Protein AF-A0AAW2W6Q7-F1 (afdb_monomer)

Sequence (101 aa):
MSLANLADCLTFVEYGSNLTKPDPACCPEVEELLNDQPICLCELLANSTQFGINVDKNRALKLPSVCGLSTPPVSLCSAIGVPVADLAPSPSAELLIFPSK

pLDDT: mean 75.72, std 15.31, range [34.47, 92.06]

InterPro domains:
  IPR016140 Bifunctional inhibitor/plant lipid transfer protein/seed storage helical domain [PF14368] (3-77)
  IPR016140 Bifunctional inhibitor/plant lipid transfer protein/seed storage helical domain [SM00499] (9-77)
  IPR036312 Bifunctional inhibitor/plant lipid transfer protein/seed storage helical domain superfamily [G3DSA:1.10.110.10] (1-84)
  IPR036312 Bifunctional inhibitor/plant lipid transfer protein/seed storage helical domain superfamily [SSF47699] (3-77)
  IPR043325 Alpha-Amylase Inhibitors (AAI), Lipid Transfer (LT) and Seed Storage (SS) Protein [PTHR33044] (3-88)

Radius of gyration: 14.65 Å; Cα contacts (8 Å, |Δi|>4): 88; chains: 1; bounding box: 28×36×44 Å

Secondary structure (DSSP, 8-state):
--GGGGHHHHHHHBTT---SS--TTHHHHHHHHHHH-TTHHHHHHHTGGGGT--B-HHHHHHHHHHHT-----THHHHHTT---SSSS-------------

Solvent-accessible surface area (backbone atoms only — not comparable to full-atom values): 6317 Å² total; per-residue (Å²): 138,62,80,72,55,47,54,52,32,42,69,36,20,29,60,89,47,82,57,92,62,56,44,86,65,18,47,62,38,51,52,51,39,52,73,76,42,60,63,57,57,32,49,46,63,46,42,31,67,82,72,78,39,63,60,29,63,74,46,51,70,42,44,40,66,76,58,71,48,92,70,82,63,70,71,52,26,44,76,74,73,35,61,54,75,85,86,62,88,81,89,72,97,70,84,88,87,85,93,86,132

Foldseek 3Di:
DDPVQQVQVQLQFAPPRPDPATHPSNLVSVVVCCVPPLLVLLQCLQCVVVVVTHGNSVRSVCHCVRSVHDHDDSVVNVVVVRDRPDPDDDDDPDDDDDDDD

Mean predicted aligned error: 9.47 Å

Organism: Sesamum radiatum (NCBI:txid300843)

Structure (mmCIF, N/CA/C/O backbone):
data_AF-A0AAW2W6Q7-F1
#
_entry.id   AF-A0AAW2W6Q7-F1
#
loop_
_atom_site.group_PDB
_atom_site.id
_atom_site.type_symbol
_atom_site.label_atom_id
_atom_site.label_alt_id
_atom_site.label_comp_id
_atom_site.label_asym_id
_atom_site.label_entity_id
_atom_site.label_seq_id
_atom_site.pdbx_PDB_ins_code
_atom_site.Cartn_x
_atom_site.Cartn_y
_atom_site.Cartn_z
_atom_site.occupancy
_atom_site.B_iso_or_equiv
_atom_site.auth_seq_id
_atom_site.auth_comp_id
_atom_site.auth_asym_id
_atom_site.auth_atom_id
_atom_site.pdbx_PDB_model_num
ATOM 1 N N . MET A 1 1 ? -9.078 -7.770 -13.706 1.00 49.66 1 MET A N 1
ATOM 2 C CA . MET A 1 1 ? -9.952 -7.105 -12.704 1.00 49.66 1 MET A CA 1
ATOM 3 C C . MET A 1 1 ? -9.866 -5.584 -12.825 1.00 49.66 1 MET A C 1
ATOM 5 O O . MET A 1 1 ? -8.925 -5.087 -13.430 1.00 49.66 1 MET A O 1
ATOM 9 N N . SER A 1 2 ? -10.853 -4.835 -12.320 1.00 58.88 2 SER A N 1
ATOM 10 C CA . SER A 1 2 ? -10.894 -3.364 -12.401 1.00 58.88 2 SER A CA 1
ATOM 11 C C . SER A 1 2 ? -10.373 -2.695 -11.132 1.00 58.88 2 SER A C 1
ATOM 13 O O . SER A 1 2 ? -10.652 -3.154 -10.032 1.00 58.88 2 SER A O 1
ATOM 15 N N . LEU A 1 3 ? -9.737 -1.532 -11.290 1.00 60.62 3 LEU A N 1
ATOM 16 C CA . LEU A 1 3 ? -9.348 -0.615 -10.208 1.00 60.62 3 LEU A CA 1
ATOM 17 C C . LEU A 1 3 ? -10.515 -0.246 -9.267 1.00 60.62 3 LEU A C 1
ATOM 19 O O . LEU A 1 3 ? -10.297 0.153 -8.130 1.00 60.62 3 LEU A O 1
ATOM 23 N N . ALA A 1 4 ? -11.755 -0.391 -9.748 1.00 66.31 4 ALA A N 1
ATOM 24 C CA . ALA A 1 4 ? -12.980 -0.206 -8.976 1.00 66.31 4 ALA A CA 1
ATOM 25 C C . ALA A 1 4 ? -13.081 -1.144 -7.761 1.00 66.31 4 ALA A C 1
ATOM 27 O O . ALA A 1 4 ? -13.671 -0.754 -6.764 1.00 66.31 4 ALA A O 1
ATOM 28 N N . ASN A 1 5 ? -12.442 -2.317 -7.815 1.00 70.00 5 ASN A N 1
ATOM 29 C CA . ASN A 1 5 ? -12.369 -3.275 -6.706 1.00 70.00 5 ASN A CA 1
ATOM 30 C C . ASN A 1 5 ? -11.421 -2.789 -5.589 1.00 70.00 5 ASN A C 1
ATOM 32 O O . ASN A 1 5 ? -11.230 -3.426 -4.574 1.00 70.00 5 ASN A O 1
ATOM 36 N N . LEU A 1 6 ? -10.750 -1.649 -5.756 1.00 77.00 6 LEU A N 1
ATOM 37 C CA . LEU A 1 6 ? -9.967 -1.037 -4.677 1.00 77.00 6 LEU A CA 1
ATOM 38 C C . LEU A 1 6 ? -10.769 0.044 -3.951 1.00 77.00 6 LEU A C 1
ATOM 40 O O . LEU A 1 6 ? -10.221 0.728 -3.085 1.00 77.00 6 LEU A O 1
ATOM 44 N N . ALA A 1 7 ? -12.048 0.225 -4.301 1.00 82.50 7 ALA A N 1
ATOM 45 C CA . ALA A 1 7 ? -12.915 1.203 -3.661 1.00 82.50 7 ALA A CA 1
ATOM 46 C C . ALA A 1 7 ? -13.035 0.944 -2.153 1.00 82.50 7 ALA A C 1
ATOM 48 O O . ALA A 1 7 ? -12.944 1.881 -1.358 1.00 82.50 7 ALA A O 1
ATOM 49 N N . ASP A 1 8 ? -13.116 -0.324 -1.753 1.00 86.19 8 ASP A N 1
ATOM 50 C CA . ASP A 1 8 ? -13.199 -0.751 -0.355 1.00 86.19 8 ASP A CA 1
ATOM 51 C C . ASP A 1 8 ? -11.901 -0.479 0.432 1.00 86.19 8 ASP A C 1
ATOM 53 O O . ASP A 1 8 ? -11.894 -0.377 1.662 1.00 86.19 8 ASP A O 1
ATOM 57 N N . CYS A 1 9 ? -10.791 -0.240 -0.271 1.00 88.50 9 CYS A N 1
ATOM 58 C CA . CYS A 1 9 ? -9.534 0.214 0.317 1.00 88.50 9 CYS A CA 1
ATOM 59 C C . CYS A 1 9 ? -9.443 1.738 0.494 1.00 88.50 9 CYS A C 1
ATOM 61 O O . CYS A 1 9 ? -8.599 2.207 1.267 1.00 88.50 9 CYS A O 1
ATOM 63 N N . LEU A 1 10 ? -10.271 2.523 -0.211 1.00 87.12 10 LEU A N 1
ATOM 64 C CA . LEU A 1 10 ? -10.118 3.980 -0.306 1.00 87.12 10 LEU A CA 1
ATOM 65 C C . LEU A 1 10 ? -10.185 4.661 1.055 1.00 87.12 10 LEU A C 1
ATOM 67 O O . LEU A 1 10 ? -9.315 5.464 1.376 1.00 87.12 10 LEU A O 1
ATOM 71 N N . THR A 1 11 ? -11.145 4.279 1.893 1.00 88.19 11 THR A N 1
ATOM 72 C CA . THR A 1 11 ? -11.322 4.868 3.230 1.00 88.19 11 THR A CA 1
ATOM 73 C C . THR A 1 11 ? -10.098 4.679 4.126 1.00 88.19 11 THR A C 1
ATOM 75 O O . THR A 1 11 ? -9.827 5.505 5.000 1.00 88.19 11 THR A O 1
ATOM 78 N N . PHE A 1 12 ? -9.322 3.609 3.919 1.00 91.19 12 PHE A N 1
ATOM 79 C CA . PHE A 1 12 ? -8.087 3.371 4.656 1.00 91.19 12 PHE A CA 1
ATOM 80 C C . PHE A 1 12 ? -6.925 4.192 4.112 1.00 91.19 12 PHE A C 1
ATOM 82 O O . PHE A 1 12 ? -6.116 4.658 4.909 1.00 91.19 12 PHE A O 1
ATOM 89 N N . VAL A 1 13 ? -6.809 4.362 2.796 1.00 89.19 13 VAL A N 1
ATOM 90 C CA . VAL A 1 13 ? -5.673 5.073 2.185 1.00 89.19 13 VAL A CA 1
ATOM 91 C C . VAL A 1 13 ? -5.911 6.567 2.015 1.00 89.19 13 VAL A C 1
ATOM 93 O O . VAL A 1 13 ? -4.976 7.282 1.674 1.00 89.19 13 VAL A O 1
ATOM 96 N N . GLU A 1 14 ? -7.127 7.047 2.255 1.00 88.31 14 GLU A N 1
ATOM 97 C CA . GLU A 1 14 ? -7.468 8.462 2.164 1.00 88.31 14 GLU A CA 1
ATOM 98 C C . GLU A 1 14 ? -6.635 9.308 3.137 1.00 88.31 14 GLU A C 1
ATOM 100 O O . GLU A 1 14 ? -6.347 8.920 4.279 1.00 88.31 14 GLU A O 1
ATOM 105 N N . TYR A 1 15 ? -6.241 10.489 2.675 1.00 87.88 15 TYR A N 1
ATOM 106 C CA . TYR A 1 15 ? -5.530 11.461 3.483 1.00 87.88 15 TYR A CA 1
ATOM 107 C C . TYR A 1 15 ? -6.359 11.890 4.695 1.00 87.88 15 TYR A C 1
ATOM 109 O O . TYR A 1 15 ? -7.526 12.252 4.586 1.00 87.88 15 TYR A O 1
ATOM 117 N N . GLY A 1 16 ? -5.744 11.852 5.878 1.00 87.88 16 GLY A N 1
ATOM 118 C CA . GLY A 1 16 ? -6.434 12.123 7.142 1.00 87.88 16 GLY A CA 1
ATOM 119 C C . GLY A 1 16 ? -7.228 10.936 7.701 1.00 87.88 16 GLY A C 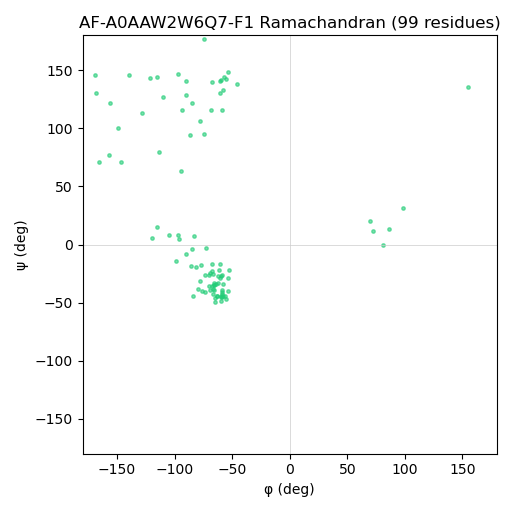1
ATOM 120 O O . GLY A 1 16 ? -7.774 11.043 8.803 1.00 87.88 16 GLY A O 1
ATOM 121 N N . SER A 1 17 ? -7.246 9.783 7.020 1.00 89.88 17 SER A N 1
ATOM 122 C CA . SER A 1 17 ? -7.867 8.574 7.557 1.00 89.88 17 SER A CA 1
ATOM 123 C C . SER A 1 17 ? -7.236 8.170 8.891 1.00 89.88 17 SER A C 1
ATOM 125 O O . SER A 1 17 ? -6.015 8.123 9.059 1.00 89.88 17 SER A O 1
ATOM 127 N N . ASN A 1 18 ? -8.096 7.864 9.860 1.00 91.88 18 ASN A N 1
ATOM 128 C CA . ASN A 1 18 ? -7.723 7.387 11.193 1.00 91.88 18 ASN A CA 1
ATOM 129 C C . ASN A 1 18 ? -7.975 5.878 11.353 1.00 91.88 18 ASN A C 1
ATOM 131 O O . ASN A 1 18 ? -7.839 5.331 12.448 1.00 91.88 18 ASN A O 1
ATOM 135 N N . LEU A 1 19 ? -8.323 5.187 10.263 1.00 91.75 19 LEU A N 1
ATOM 136 C CA . LEU A 1 19 ? -8.534 3.745 10.285 1.00 91.75 19 LEU A CA 1
ATOM 137 C C . LEU A 1 19 ? -7.211 3.014 10.537 1.00 91.75 19 LEU A C 1
ATOM 139 O O . LEU A 1 19 ? -6.163 3.372 10.001 1.00 91.75 19 LEU A O 1
ATOM 143 N N . THR A 1 20 ? -7.246 1.967 11.352 1.00 89.81 20 THR A N 1
ATOM 144 C CA . THR A 1 20 ? -6.088 1.088 11.598 1.00 89.81 20 THR A CA 1
ATOM 145 C C . THR A 1 20 ? -6.135 -0.189 10.767 1.00 89.81 20 THR A C 1
ATOM 147 O O . THR A 1 20 ? -5.117 -0.864 10.636 1.00 89.81 20 THR A O 1
ATOM 150 N N . LYS A 1 21 ? -7.295 -0.499 10.181 1.00 90.56 21 LYS A N 1
ATOM 151 C CA . LYS A 1 21 ? -7.536 -1.627 9.279 1.00 90.56 21 LYS A CA 1
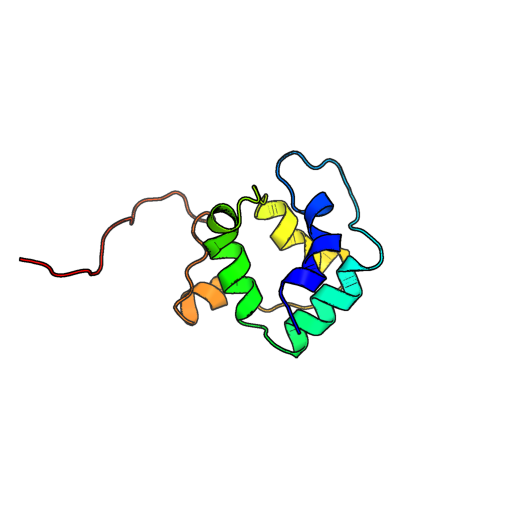ATOM 152 C C . LYS A 1 21 ? -8.450 -1.168 8.136 1.00 90.56 21 LYS A C 1
ATOM 154 O O . LYS A 1 21 ? -9.293 -0.306 8.394 1.00 90.56 21 LYS A O 1
ATOM 159 N N . PRO A 1 22 ? -8.278 -1.692 6.914 1.00 91.75 22 PRO A N 1
ATOM 160 C CA . PRO A 1 22 ? -9.203 -1.441 5.818 1.00 91.75 22 PRO A CA 1
ATOM 161 C C . PRO A 1 22 ? -10.506 -2.233 5.984 1.00 91.75 22 PRO A C 1
ATOM 163 O O . PRO A 1 22 ? -10.647 -3.016 6.929 1.00 91.75 22 PRO A O 1
ATOM 166 N N . ASP A 1 23 ? -11.450 -2.017 5.066 1.00 92.06 23 ASP A N 1
ATOM 167 C CA . ASP A 1 23 ? -12.646 -2.850 4.952 1.00 92.06 23 ASP A CA 1
ATOM 168 C C . ASP A 1 23 ? -12.256 -4.330 4.739 1.00 92.06 23 ASP A C 1
ATOM 170 O O . ASP A 1 23 ? -11.244 -4.602 4.083 1.00 92.06 23 ASP A O 1
ATOM 174 N N . PRO A 1 24 ? -12.995 -5.309 5.292 1.00 90.00 24 PRO A N 1
ATOM 175 C CA . PRO A 1 24 ? -12.725 -6.729 5.063 1.00 90.00 24 PRO A CA 1
ATOM 176 C C . PRO A 1 24 ? -12.649 -7.140 3.583 1.00 90.00 24 PRO A C 1
ATOM 178 O O . PRO A 1 24 ? -11.916 -8.086 3.288 1.00 90.00 24 PRO A O 1
ATOM 181 N N . ALA A 1 25 ? -13.352 -6.460 2.669 1.00 90.12 25 ALA A N 1
ATOM 182 C CA . ALA A 1 25 ? -13.278 -6.733 1.230 1.00 90.12 25 ALA A CA 1
ATOM 183 C C . ALA A 1 25 ? -11.967 -6.242 0.585 1.00 90.12 25 ALA A C 1
ATOM 185 O O . ALA A 1 25 ? -11.467 -6.859 -0.350 1.00 90.12 25 ALA A O 1
ATOM 186 N N . CYS A 1 26 ? -11.321 -5.225 1.162 1.00 91.00 26 CYS A N 1
ATOM 187 C CA . CYS A 1 26 ? -10.130 -4.610 0.577 1.00 91.00 26 CYS A CA 1
ATOM 188 C C . CYS A 1 26 ? -8.957 -5.589 0.382 1.00 91.00 26 CYS A C 1
ATOM 190 O O . CYS A 1 26 ? -8.284 -5.572 -0.646 1.00 91.00 26 CYS A O 1
ATOM 192 N N . CYS A 1 27 ? -8.665 -6.441 1.369 1.00 92.00 27 CYS A N 1
ATOM 193 C CA . CYS A 1 27 ? -7.508 -7.336 1.288 1.00 92.00 27 CYS A CA 1
ATOM 194 C C . CYS A 1 27 ? -7.598 -8.390 0.168 1.00 92.00 27 CYS A C 1
ATOM 196 O O . CYS A 1 27 ? -6.626 -8.491 -0.585 1.00 92.00 27 CYS A O 1
ATOM 198 N N . PRO A 1 28 ? -8.702 -9.153 0.013 1.00 90.75 28 PRO A N 1
ATOM 199 C CA . PRO A 1 28 ? -8.822 -10.087 -1.107 1.00 90.75 28 PRO A CA 1
ATOM 200 C C . PRO A 1 28 ? -8.802 -9.377 -2.469 1.00 90.75 28 PRO A C 1
ATOM 202 O O . PRO A 1 28 ? -8.227 -9.903 -3.418 1.00 90.75 28 PRO A O 1
ATOM 205 N N . GLU A 1 29 ? -9.334 -8.157 -2.567 1.00 88.19 29 GLU A N 1
ATOM 206 C CA . GLU A 1 29 ? -9.306 -7.397 -3.823 1.00 88.19 29 GLU A CA 1
ATOM 207 C C . GLU A 1 29 ? -7.895 -6.906 -4.193 1.00 88.19 29 GLU A C 1
ATOM 209 O O . GLU A 1 29 ? -7.509 -6.911 -5.366 1.00 88.19 29 GLU A O 1
ATOM 214 N N . VAL A 1 30 ? -7.084 -6.531 -3.199 1.00 86.62 30 VAL A N 1
ATOM 215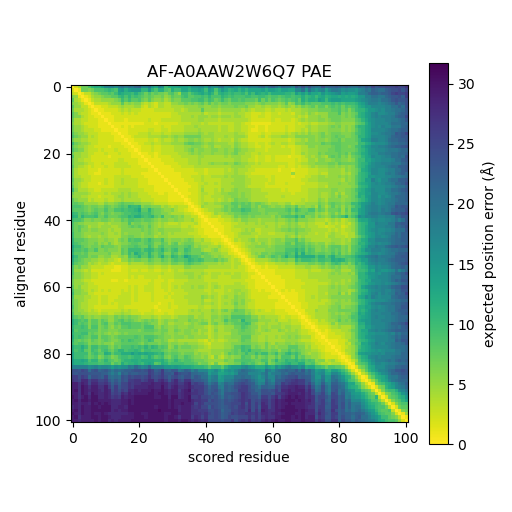 C CA . VAL A 1 30 ? -5.672 -6.170 -3.405 1.00 86.62 30 VAL A CA 1
ATOM 216 C C . VAL A 1 30 ? -4.842 -7.393 -3.785 1.00 86.62 30 VAL A C 1
ATOM 218 O O . VAL A 1 30 ? -3.973 -7.289 -4.648 1.00 86.62 30 VAL A O 1
ATOM 221 N N . GLU A 1 31 ? -5.103 -8.551 -3.181 1.00 87.56 31 GLU A N 1
ATOM 222 C CA . GLU A 1 31 ? -4.449 -9.811 -3.546 1.00 87.56 31 GLU A CA 1
ATOM 223 C C . GLU A 1 31 ? -4.720 -10.181 -5.009 1.00 87.56 31 GLU A C 1
ATOM 225 O O . GLU A 1 31 ? -3.786 -10.449 -5.770 1.00 87.56 31 GLU A O 1
ATOM 230 N N . GLU A 1 32 ? -5.986 -10.118 -5.424 1.00 85.75 32 GLU A N 1
ATOM 231 C CA . GLU A 1 32 ? -6.392 -10.355 -6.807 1.00 85.75 32 GLU A CA 1
ATOM 232 C C . GLU A 1 32 ? -5.715 -9.384 -7.782 1.00 85.75 32 GLU A C 1
ATOM 234 O O . GLU A 1 32 ? -5.218 -9.812 -8.827 1.00 85.75 32 GLU A O 1
ATOM 239 N N . LEU A 1 33 ? -5.623 -8.095 -7.437 1.00 81.56 33 LEU A N 1
ATOM 240 C CA . LEU A 1 33 ? -4.921 -7.109 -8.260 1.00 81.56 33 LEU A CA 1
ATOM 241 C C . LEU A 1 33 ? -3.429 -7.422 -8.393 1.00 81.56 33 LEU A C 1
ATOM 243 O O . LEU A 1 33 ? -2.877 -7.313 -9.485 1.00 81.56 33 LEU A O 1
ATOM 247 N N . LEU A 1 34 ? -2.762 -7.784 -7.298 1.00 81.19 34 LEU A N 1
ATOM 248 C CA . LEU A 1 34 ? -1.335 -8.106 -7.318 1.00 81.19 34 LEU A CA 1
ATOM 249 C C . LEU A 1 34 ? -1.039 -9.336 -8.177 1.00 81.19 34 LEU A C 1
ATOM 251 O O . LEU A 1 34 ? 0.009 -9.388 -8.823 1.00 81.19 34 LEU A O 1
ATOM 255 N N . ASN A 1 35 ? -1.959 -10.299 -8.191 1.00 82.50 35 ASN A N 1
ATOM 256 C CA . ASN A 1 35 ? -1.840 -11.509 -8.990 1.00 82.50 35 ASN A CA 1
ATOM 257 C C . ASN A 1 35 ? -2.143 -11.260 -10.481 1.00 82.50 35 ASN A C 1
ATOM 259 O O . ASN A 1 35 ? -1.455 -11.800 -11.344 1.00 82.50 35 ASN A O 1
ATOM 263 N N . ASP A 1 36 ? -3.148 -10.434 -10.786 1.00 81.00 36 ASP A N 1
ATOM 264 C CA . ASP A 1 36 ? -3.599 -10.167 -12.159 1.00 81.00 36 ASP A CA 1
ATOM 265 C C . ASP A 1 36 ? -2.754 -9.081 -12.847 1.00 81.00 36 ASP A C 1
ATOM 267 O O . ASP A 1 36 ? -2.372 -9.230 -14.007 1.00 81.00 36 ASP A O 1
ATOM 271 N N . GLN A 1 37 ? -2.457 -7.981 -12.146 1.00 74.00 37 GLN A N 1
ATOM 272 C CA . GLN A 1 37 ? -1.861 -6.751 -12.685 1.00 74.00 37 GLN A CA 1
ATOM 273 C C . GLN A 1 37 ? -0.926 -6.064 -11.661 1.00 74.00 37 GLN A C 1
ATOM 275 O O . GLN A 1 37 ? -1.215 -4.963 -11.177 1.00 74.00 37 GLN A O 1
ATOM 280 N N . PRO A 1 38 ? 0.256 -6.639 -11.369 1.00 69.94 38 PRO A N 1
ATOM 281 C CA . PRO A 1 38 ? 1.195 -6.080 -10.388 1.00 69.94 38 PRO A CA 1
ATOM 282 C C . PRO A 1 38 ? 1.699 -4.671 -10.754 1.00 69.94 38 PRO A C 1
ATOM 284 O O . PRO A 1 38 ? 2.126 -3.913 -9.885 1.00 69.94 38 PRO A O 1
ATOM 287 N N . ILE A 1 39 ? 1.628 -4.302 -12.038 1.00 72.38 39 ILE A N 1
ATOM 288 C CA . ILE A 1 39 ? 2.041 -2.993 -12.562 1.00 72.38 39 ILE A CA 1
ATOM 289 C C . ILE A 1 39 ? 0.983 -1.909 -12.285 1.00 72.38 39 ILE A C 1
ATOM 291 O O . ILE A 1 39 ? 1.349 -0.762 -12.028 1.00 72.38 39 ILE A O 1
ATOM 295 N N . CYS A 1 40 ? -0.312 -2.254 -12.244 1.00 74.25 40 CYS A N 1
ATOM 296 C CA . CYS A 1 40 ? -1.385 -1.276 -12.014 1.00 74.25 40 CYS A CA 1
ATOM 297 C C . CYS A 1 40 ? -1.279 -0.584 -10.650 1.00 74.25 40 CYS A C 1
ATOM 299 O O . CYS A 1 40 ? -1.700 0.564 -10.509 1.00 74.25 40 CYS A O 1
ATOM 301 N N . LEU A 1 41 ? -0.681 -1.236 -9.648 1.00 74.88 41 LEU A N 1
ATOM 302 C CA . LEU A 1 41 ? -0.463 -0.613 -8.344 1.00 74.88 41 LEU A CA 1
ATOM 303 C C . LEU A 1 41 ? 0.520 0.564 -8.436 1.00 74.88 41 LEU A C 1
ATOM 305 O O . LEU A 1 41 ? 0.309 1.599 -7.805 1.00 74.88 41 LEU A O 1
ATOM 309 N N . CYS A 1 42 ? 1.569 0.434 -9.251 1.00 79.56 42 CYS A N 1
ATOM 310 C CA . CYS A 1 42 ? 2.534 1.506 -9.483 1.00 79.56 42 CYS A CA 1
ATOM 311 C C . CYS A 1 42 ? 1.868 2.721 -10.133 1.00 79.56 42 CYS A C 1
ATOM 313 O O . CYS A 1 42 ? 2.090 3.853 -9.701 1.00 79.56 42 CYS A O 1
ATOM 315 N N . GLU A 1 43 ? 1.020 2.485 -11.135 1.00 78.44 43 GLU A N 1
ATOM 316 C CA . GLU A 1 43 ? 0.279 3.552 -11.805 1.00 78.44 43 GLU A CA 1
ATOM 317 C C . GLU A 1 43 ? -0.704 4.223 -10.851 1.00 78.44 43 GLU A C 1
ATOM 319 O O . GLU A 1 43 ? -0.706 5.446 -10.767 1.00 78.44 43 GLU A O 1
ATOM 324 N N . LEU A 1 44 ? -1.470 3.457 -10.068 1.00 76.56 44 LEU A N 1
ATOM 325 C CA . LEU A 1 44 ? -2.385 4.004 -9.062 1.00 76.56 44 LEU A CA 1
ATOM 326 C C . LEU A 1 44 ? -1.651 4.923 -8.075 1.00 76.56 44 LEU A C 1
ATOM 328 O O . LEU A 1 44 ? -2.113 6.026 -7.784 1.00 76.56 44 LEU A O 1
ATOM 332 N N . LEU A 1 45 ? -0.501 4.485 -7.561 1.00 78.31 45 LEU A N 1
ATOM 333 C CA . LEU A 1 45 ? 0.275 5.253 -6.588 1.00 78.31 45 LEU A CA 1
ATOM 334 C C . LEU A 1 45 ? 0.848 6.538 -7.202 1.00 78.31 45 LEU A C 1
ATOM 336 O O . LEU A 1 45 ? 0.783 7.598 -6.570 1.00 78.31 45 LEU A O 1
ATOM 340 N N . ALA A 1 46 ? 1.366 6.458 -8.431 1.00 79.94 46 ALA A N 1
ATOM 341 C CA . ALA A 1 46 ? 1.888 7.609 -9.167 1.00 79.94 46 ALA A CA 1
ATOM 342 C C . ALA A 1 46 ? 0.784 8.62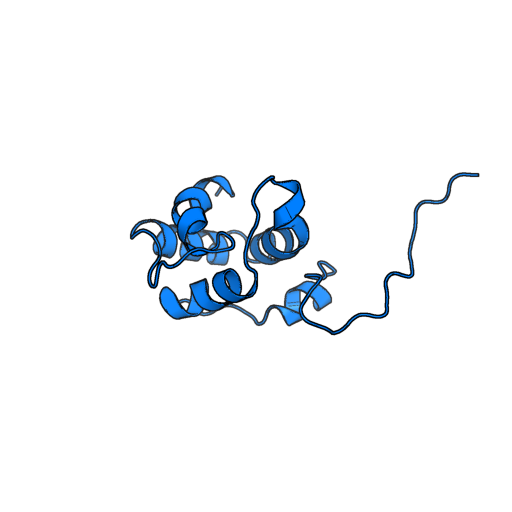4 -9.520 1.00 79.94 46 ALA A C 1
ATOM 344 O O . ALA A 1 46 ? 1.022 9.831 -9.506 1.00 79.94 46 ALA A O 1
ATOM 345 N N . ASN A 1 47 ? -0.430 8.130 -9.771 1.00 7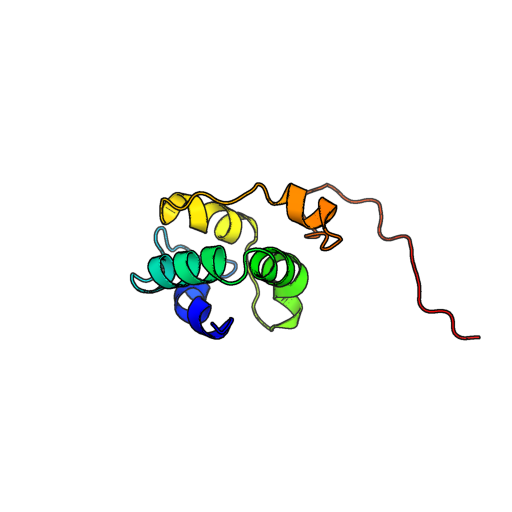6.62 47 ASN A N 1
ATOM 346 C CA . ASN A 1 47 ? -1.537 8.873 -10.363 1.00 76.62 47 ASN A CA 1
ATOM 347 C C . ASN A 1 47 ? -2.739 9.046 -9.416 1.00 76.62 47 ASN A C 1
ATOM 349 O O . ASN A 1 47 ? -3.826 9.408 -9.842 1.00 76.62 47 ASN A O 1
ATOM 353 N N . SER A 1 48 ? -2.588 8.819 -8.116 1.00 75.75 48 SER A N 1
ATOM 354 C CA . SER A 1 48 ? -3.714 8.883 -7.167 1.00 75.75 48 SER A CA 1
ATOM 355 C C . SER A 1 48 ? -4.502 10.204 -7.223 1.00 75.75 48 SER A C 1
ATOM 357 O O . SER A 1 48 ? -5.731 10.199 -7.234 1.00 75.75 48 SER A O 1
ATOM 359 N N . THR A 1 49 ? -3.807 11.333 -7.368 1.00 71.88 49 THR A N 1
ATOM 360 C CA . THR A 1 49 ? -4.406 12.676 -7.407 1.00 71.88 49 THR A CA 1
ATOM 361 C C . THR A 1 49 ? -5.222 12.974 -8.667 1.00 71.88 49 THR A C 1
ATOM 363 O O . THR A 1 49 ? -6.146 13.783 -8.600 1.00 71.88 49 THR A O 1
ATOM 366 N N . GLN A 1 50 ? -4.932 12.334 -9.805 1.00 72.00 50 GLN A N 1
ATOM 367 C CA . GLN A 1 50 ? -5.708 12.534 -11.043 1.00 72.00 50 GLN A CA 1
ATOM 368 C C . GLN A 1 50 ? -7.047 11.789 -11.028 1.00 72.00 50 GLN A C 1
ATOM 370 O O . GLN A 1 50 ? -7.957 12.165 -11.761 1.00 72.00 50 GLN A O 1
ATOM 375 N N . PHE A 1 51 ? -7.212 10.801 -10.145 1.00 68.69 51 PHE A N 1
ATOM 376 C CA . PHE A 1 51 ? -8.487 10.108 -9.947 1.00 68.69 51 PHE A CA 1
ATOM 377 C C . PHE A 1 51 ? -9.443 10.858 -9.004 1.00 68.69 51 PHE A C 1
ATOM 379 O O . PHE A 1 51 ? -10.488 10.327 -8.641 1.00 68.69 51 PHE A O 1
ATOM 386 N N . GLY A 1 52 ? -9.103 12.088 -8.595 1.00 72.75 52 GLY A N 1
ATOM 387 C CA . GLY A 1 52 ? -9.923 12.887 -7.679 1.00 72.75 52 GLY A CA 1
ATOM 388 C C . GLY A 1 52 ? -9.911 12.382 -6.234 1.00 72.75 52 GLY A C 1
ATOM 389 O O . GLY A 1 52 ? -10.707 12.841 -5.422 1.00 72.75 52 GLY A O 1
ATOM 390 N N . ILE A 1 53 ? -9.003 11.459 -5.908 1.00 74.50 53 ILE A N 1
ATOM 391 C CA . ILE A 1 53 ? -8.854 10.868 -4.580 1.00 74.50 53 ILE A CA 1
ATOM 392 C C . ILE A 1 53 ? -7.544 11.375 -3.984 1.00 74.50 53 ILE A C 1
ATOM 394 O O . ILE A 1 53 ? -6.471 11.249 -4.578 1.00 74.50 53 ILE A O 1
ATOM 398 N N . ASN A 1 54 ? -7.611 11.938 -2.780 1.00 82.62 54 ASN A N 1
ATOM 399 C CA . ASN A 1 54 ? -6.408 12.315 -2.053 1.00 82.62 54 ASN A CA 1
ATOM 400 C C . ASN A 1 54 ? -5.898 11.113 -1.250 1.00 82.62 54 ASN A C 1
ATOM 402 O O . ASN A 1 54 ? -6.369 10.841 -0.150 1.00 82.62 54 ASN A O 1
ATOM 406 N N . VAL A 1 55 ? -4.965 10.362 -1.834 1.00 84.69 55 VAL A N 1
ATOM 407 C CA . VAL A 1 55 ? -4.371 9.173 -1.210 1.00 84.69 55 VAL A CA 1
ATOM 408 C C . VAL A 1 55 ? -3.136 9.560 -0.397 1.00 84.69 55 VAL A C 1
ATOM 410 O O . VAL A 1 55 ? -2.201 10.171 -0.917 1.00 84.69 55 VAL A O 1
ATOM 413 N N . ASP A 1 56 ? -3.086 9.131 0.862 1.00 86.81 56 ASP A N 1
ATOM 414 C CA . ASP A 1 56 ? -1.863 9.108 1.657 1.00 86.81 56 ASP A CA 1
ATOM 415 C C . ASP A 1 56 ? -1.007 7.905 1.242 1.00 86.81 56 ASP A C 1
ATOM 417 O O . ASP A 1 56 ? -1.278 6.744 1.575 1.00 86.81 56 ASP A O 1
ATOM 421 N N . LYS A 1 57 ? 0.076 8.197 0.520 1.00 83.38 57 LYS A N 1
ATOM 422 C CA . LYS A 1 57 ? 1.017 7.192 0.013 1.00 83.38 57 LYS A CA 1
ATOM 423 C C . LYS A 1 57 ? 1.621 6.344 1.131 1.00 83.38 57 LYS A C 1
ATOM 425 O O . LYS A 1 57 ? 1.807 5.148 0.933 1.00 83.38 57 LYS A O 1
ATOM 430 N N . ASN A 1 58 ? 1.862 6.896 2.322 1.00 85.62 58 ASN A N 1
ATOM 431 C CA . ASN A 1 58 ? 2.392 6.113 3.443 1.00 85.62 58 ASN A CA 1
ATOM 432 C C . ASN A 1 58 ? 1.390 5.062 3.920 1.00 85.62 58 ASN A C 1
ATOM 434 O O . ASN A 1 58 ? 1.780 3.969 4.335 1.00 85.62 58 ASN A O 1
ATOM 438 N N . ARG A 1 59 ? 0.096 5.387 3.874 1.00 88.94 59 ARG A N 1
ATOM 439 C CA . ARG A 1 59 ? -0.976 4.454 4.232 1.00 88.94 59 ARG A CA 1
ATOM 440 C C . ARG A 1 59 ? -1.162 3.405 3.142 1.00 88.94 59 ARG A C 1
ATOM 442 O O . ARG A 1 59 ? -1.243 2.223 3.465 1.00 88.94 59 ARG A O 1
ATOM 449 N N . ALA A 1 60 ? -1.104 3.801 1.872 1.00 86.44 60 ALA A N 1
ATOM 450 C CA . ALA A 1 60 ? -1.132 2.866 0.748 1.00 86.44 60 ALA A CA 1
ATOM 451 C C . ALA A 1 60 ? 0.032 1.853 0.793 1.00 86.44 60 ALA A C 1
ATOM 453 O O . ALA A 1 60 ? -0.186 0.659 0.608 1.00 86.44 60 ALA A O 1
ATOM 454 N N . LEU A 1 61 ? 1.246 2.288 1.151 1.00 84.31 61 LEU A N 1
ATOM 455 C CA . LEU A 1 61 ? 2.414 1.406 1.320 1.00 84.31 61 LEU A CA 1
ATOM 456 C C . LEU A 1 61 ? 2.299 0.440 2.508 1.00 84.31 61 LEU A C 1
ATOM 458 O O . LEU A 1 61 ? 2.962 -0.595 2.523 1.00 84.31 61 LEU A O 1
ATOM 462 N N . LYS A 1 62 ? 1.471 0.758 3.509 1.00 87.62 62 LYS A N 1
ATOM 463 C CA . LYS A 1 62 ? 1.197 -0.132 4.649 1.00 87.62 62 LYS A CA 1
ATOM 464 C C . LYS A 1 62 ? 0.163 -1.202 4.327 1.00 87.62 62 LYS A C 1
ATOM 466 O O . LYS A 1 62 ? 0.095 -2.198 5.042 1.00 87.62 62 LYS A O 1
ATOM 471 N N . LEU A 1 63 ? -0.640 -1.001 3.289 1.00 87.12 63 LEU A N 1
ATOM 472 C CA . LEU A 1 63 ? -1.770 -1.860 2.962 1.00 87.12 63 LEU A CA 1
ATOM 473 C C . LEU A 1 63 ? -1.352 -3.322 2.705 1.00 87.12 63 LEU A C 1
ATOM 475 O O . LEU A 1 63 ? -1.937 -4.196 3.347 1.00 87.12 63 LEU A O 1
ATOM 479 N N . PRO A 1 64 ? -0.284 -3.616 1.928 1.00 85.62 64 PRO A N 1
ATOM 480 C CA . PRO A 1 64 ? 0.217 -4.983 1.787 1.00 85.62 64 PRO A CA 1
ATOM 481 C C . PRO A 1 64 ? 0.558 -5.619 3.134 1.00 85.62 64 PRO A C 1
ATOM 483 O O . PRO A 1 64 ? 0.149 -6.739 3.416 1.00 85.62 64 PRO A O 1
ATOM 486 N N . SER A 1 65 ? 1.238 -4.880 4.017 1.00 87.75 65 SER A N 1
ATOM 487 C CA . SER A 1 65 ? 1.616 -5.379 5.343 1.00 87.75 65 SER A CA 1
ATOM 488 C C . SER A 1 65 ? 0.411 -5.623 6.254 1.00 87.75 65 SER A C 1
ATOM 490 O O . SER A 1 65 ? 0.402 -6.606 6.988 1.00 87.75 65 SER A O 1
ATOM 492 N N . VAL A 1 66 ? -0.610 -4.759 6.206 1.00 91.25 66 VAL A N 1
ATOM 493 C CA . VAL A 1 66 ? -1.854 -4.927 6.981 1.00 91.25 66 VAL A CA 1
ATOM 494 C C . VAL A 1 66 ? -2.659 -6.129 6.483 1.00 91.25 66 VAL A C 1
ATOM 496 O O . VAL A 1 66 ? -3.251 -6.836 7.296 1.00 91.25 66 VAL A O 1
ATOM 499 N N . CYS A 1 67 ? -2.639 -6.383 5.175 1.00 90.62 67 CYS A N 1
ATOM 500 C CA . CYS A 1 67 ? -3.302 -7.528 4.555 1.00 90.62 67 CYS A CA 1
ATOM 501 C C . CYS A 1 67 ? -2.458 -8.816 4.559 1.00 90.62 67 CYS A C 1
ATOM 503 O O . CYS A 1 67 ? -2.949 -9.858 4.141 1.00 90.62 67 CYS A O 1
ATOM 505 N N . GLY A 1 68 ? -1.204 -8.776 5.026 1.00 90.94 68 GLY A N 1
ATOM 506 C CA . GLY A 1 68 ? -0.306 -9.937 5.006 1.00 90.94 68 GLY A CA 1
ATOM 507 C C . GLY A 1 68 ? 0.153 -10.353 3.603 1.00 90.94 68 GLY A C 1
ATOM 508 O O . GLY A 1 68 ? 0.582 -11.487 3.407 1.00 90.94 68 GLY A O 1
ATOM 509 N N . LEU A 1 69 ? 0.074 -9.443 2.632 1.00 87.81 69 LEU A N 1
ATOM 510 C CA . LEU A 1 69 ? 0.442 -9.671 1.241 1.00 87.81 69 LEU A CA 1
ATOM 511 C C . LEU A 1 69 ? 1.913 -9.322 1.011 1.00 87.81 69 LEU A C 1
ATOM 513 O O . LEU A 1 69 ? 2.434 -8.334 1.534 1.00 87.81 69 LEU A O 1
ATOM 517 N N . SER A 1 70 ? 2.586 -10.131 0.194 1.00 84.12 70 SER A N 1
ATOM 518 C CA . SER A 1 70 ? 3.956 -9.858 -0.227 1.00 84.12 70 SER A CA 1
ATOM 519 C C . SER A 1 70 ? 3.939 -9.114 -1.554 1.00 84.12 70 SER A C 1
ATOM 521 O O . SER A 1 70 ? 3.494 -9.650 -2.566 1.00 84.12 70 SER A O 1
ATOM 523 N N . THR A 1 71 ? 4.426 -7.875 -1.551 1.00 76.94 71 THR A N 1
ATOM 524 C CA . THR A 1 71 ? 4.559 -7.069 -2.766 1.00 76.94 71 THR A CA 1
ATOM 525 C C . THR A 1 71 ? 6.020 -6.780 -3.068 1.00 76.94 71 THR A C 1
ATOM 527 O O . THR A 1 71 ? 6.794 -6.521 -2.139 1.00 76.94 71 THR A O 1
ATOM 530 N N . PRO A 1 72 ? 6.412 -6.746 -4.352 1.00 75.44 72 PRO A N 1
ATOM 531 C CA . PRO A 1 72 ? 7.693 -6.178 -4.739 1.00 75.44 72 PRO A CA 1
ATOM 532 C C . PRO A 1 72 ? 7.850 -4.742 -4.198 1.00 75.44 72 PRO A C 1
ATOM 534 O O . PRO A 1 72 ? 6.859 -4.017 -4.071 1.00 75.44 72 PRO A O 1
ATOM 537 N N . PRO A 1 73 ? 9.078 -4.301 -3.871 1.00 77.38 73 PRO A N 1
ATOM 538 C CA . PRO A 1 73 ? 9.317 -2.937 -3.411 1.00 77.38 73 PRO A CA 1
ATOM 539 C C . PRO A 1 73 ? 8.915 -1.914 -4.477 1.00 77.38 73 PRO A C 1
ATOM 541 O O . PRO A 1 73 ? 9.227 -2.082 -5.654 1.00 77.38 73 PRO A O 1
ATOM 544 N N . VAL A 1 74 ? 8.308 -0.800 -4.056 1.00 76.25 74 VAL A N 1
ATOM 545 C CA . VAL A 1 74 ? 7.862 0.276 -4.964 1.00 76.25 74 VAL A CA 1
ATOM 546 C C . VAL A 1 74 ? 8.989 0.930 -5.764 1.00 76.25 74 VAL A C 1
ATOM 548 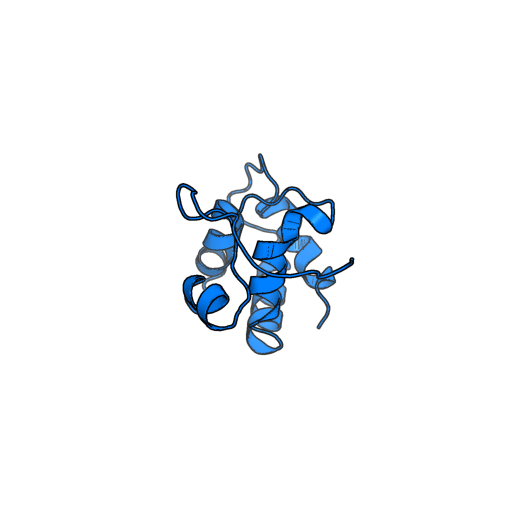O O . VAL A 1 74 ? 8.732 1.539 -6.794 1.00 76.25 74 VAL A O 1
ATOM 551 N N . SER A 1 75 ? 10.253 0.758 -5.367 1.00 76.75 75 SER A N 1
ATOM 552 C CA . SER A 1 75 ? 11.405 1.143 -6.195 1.00 76.75 75 SER A CA 1
ATOM 553 C C . SER A 1 75 ? 11.422 0.437 -7.555 1.00 76.75 75 SER A C 1
ATOM 555 O O . SER A 1 75 ? 11.958 0.982 -8.519 1.00 76.75 75 SER A O 1
ATOM 557 N N . LEU A 1 76 ? 10.809 -0.746 -7.660 1.00 78.62 76 LEU A N 1
ATOM 558 C CA . LEU A 1 76 ? 10.648 -1.442 -8.933 1.00 78.62 76 LEU A CA 1
ATOM 559 C C . LEU A 1 76 ? 9.670 -0.729 -9.869 1.00 78.62 76 LEU A C 1
ATOM 561 O O . LEU A 1 76 ? 9.847 -0.839 -11.076 1.00 78.62 76 LEU A O 1
ATOM 565 N N . CYS A 1 77 ? 8.725 0.068 -9.353 1.00 82.06 77 CYS A N 1
ATOM 566 C CA . CYS A 1 77 ? 7.861 0.913 -10.180 1.00 82.06 77 CYS A CA 1
ATOM 567 C C . CYS A 1 77 ? 8.695 1.879 -11.037 1.00 82.06 77 CYS A C 1
ATOM 569 O O . CYS A 1 77 ? 8.501 1.986 -12.246 1.00 82.06 77 CYS A O 1
ATOM 571 N N . SER A 1 78 ? 9.710 2.507 -10.438 1.00 79.44 78 SER A N 1
ATOM 572 C CA . SER A 1 78 ? 10.648 3.362 -11.169 1.00 79.44 78 SER A CA 1
ATOM 573 C C . SER A 1 78 ? 11.491 2.569 -12.174 1.00 79.44 78 SER A C 1
ATOM 575 O O . SER A 1 78 ? 11.777 3.072 -13.257 1.00 79.44 78 SER A O 1
ATOM 577 N N . ALA A 1 79 ? 11.857 1.323 -11.849 1.00 79.50 79 ALA A N 1
ATOM 578 C CA . ALA A 1 79 ? 12.626 0.455 -12.743 1.00 79.50 79 ALA A CA 1
ATOM 579 C C . ALA A 1 79 ? 11.846 0.038 -14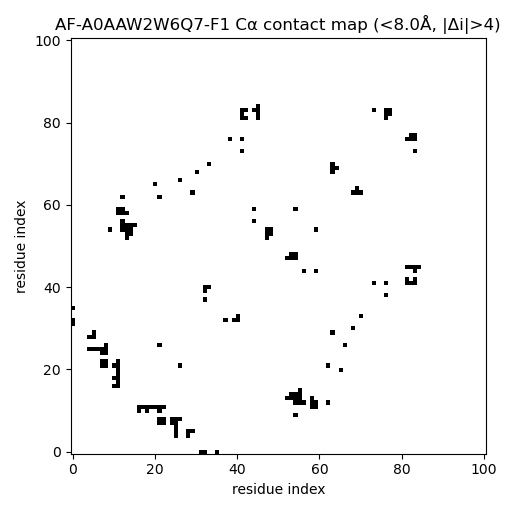.005 1.00 79.50 79 ALA A C 1
ATOM 581 O O . ALA A 1 79 ? 12.463 -0.236 -15.031 1.00 79.50 79 ALA A O 1
ATOM 582 N N . ILE A 1 80 ? 10.509 0.028 -13.946 1.00 77.19 80 ILE A N 1
ATOM 583 C CA . ILE A 1 80 ? 9.624 -0.257 -15.090 1.00 77.19 80 ILE A CA 1
ATOM 584 C C . ILE A 1 80 ? 9.094 1.008 -15.785 1.00 77.19 80 ILE A C 1
ATOM 586 O O . ILE A 1 80 ? 8.237 0.911 -16.658 1.00 77.19 80 ILE A O 1
ATOM 590 N N . GLY A 1 81 ? 9.596 2.194 -15.422 1.00 78.38 81 GLY A N 1
ATOM 591 C CA . GLY A 1 81 ? 9.216 3.459 -16.061 1.00 78.38 81 GLY A CA 1
ATOM 592 C C . GLY A 1 81 ? 7.962 4.130 -15.491 1.00 78.38 81 GLY A C 1
ATOM 593 O O . GLY A 1 81 ? 7.466 5.075 -16.098 1.00 78.38 81 GLY A O 1
ATOM 594 N N . VAL A 1 82 ? 7.475 3.697 -14.321 1.00 78.94 82 VAL A N 1
ATOM 595 C CA . VAL A 1 82 ? 6.349 4.313 -13.598 1.00 78.94 82 VAL A CA 1
ATOM 596 C C . VAL A 1 82 ? 6.864 4.915 -12.284 1.00 78.94 82 VAL A C 1
ATOM 598 O O . VAL A 1 82 ? 6.763 4.293 -11.222 1.00 78.94 82 VAL A O 1
ATOM 601 N N . PRO A 1 83 ? 7.482 6.108 -12.316 1.00 71.06 83 PRO A N 1
ATOM 602 C CA . PRO A 1 83 ? 8.003 6.727 -11.108 1.00 71.06 83 PRO A CA 1
ATOM 603 C C . PRO A 1 83 ? 6.849 7.151 -10.192 1.00 71.06 83 PRO A C 1
ATOM 605 O O . PRO A 1 83 ? 6.073 8.051 -10.512 1.00 71.06 83 PRO A O 1
ATOM 608 N N . VAL A 1 84 ? 6.759 6.535 -9.011 1.00 70.25 84 VAL A N 1
ATOM 609 C CA . VAL A 1 84 ? 5.882 7.018 -7.939 1.00 70.25 84 VAL A CA 1
ATOM 610 C C . VAL A 1 84 ? 6.547 8.253 -7.339 1.00 70.25 84 VAL A C 1
ATOM 612 O O . VAL A 1 84 ? 7.442 8.148 -6.498 1.00 70.25 84 VAL A O 1
ATOM 615 N N . ALA A 1 85 ? 6.158 9.436 -7.818 1.00 62.56 85 ALA A N 1
ATOM 616 C CA . ALA A 1 85 ? 6.606 10.697 -7.237 1.00 62.56 85 ALA A CA 1
ATOM 617 C C . ALA A 1 85 ? 6.266 10.712 -5.735 1.00 62.56 85 ALA A C 1
ATOM 619 O O . ALA A 1 85 ? 5.184 10.252 -5.372 1.00 62.56 85 ALA A O 1
ATOM 620 N N . ASP A 1 86 ? 7.142 11.279 -4.894 1.00 55.34 86 ASP A N 1
ATOM 621 C CA . ASP A 1 86 ? 6.932 11.563 -3.453 1.00 55.34 86 ASP A CA 1
ATOM 622 C C . ASP A 1 86 ? 7.500 10.575 -2.400 1.00 55.34 86 ASP A C 1
ATOM 624 O O . ASP A 1 86 ? 6.965 10.456 -1.305 1.00 55.34 86 ASP A O 1
ATOM 628 N N . LEU A 1 87 ? 8.627 9.899 -2.661 1.00 51.53 87 LEU A N 1
ATOM 629 C CA . LEU A 1 87 ? 9.438 9.27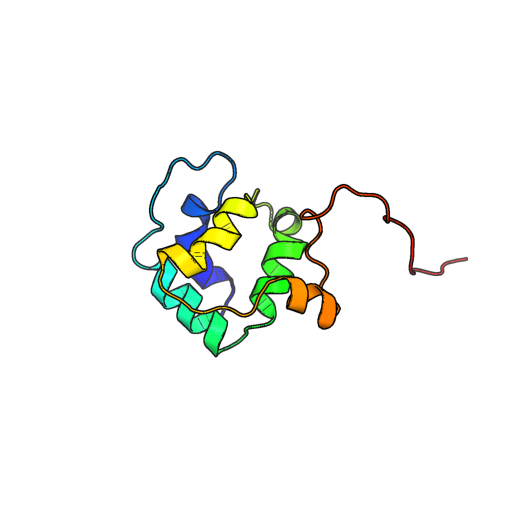1 -1.587 1.00 51.53 87 LEU A CA 1
ATOM 630 C C . LEU A 1 87 ? 10.880 9.800 -1.493 1.00 51.53 87 LEU A C 1
ATOM 632 O O . LEU A 1 87 ? 11.672 9.307 -0.694 1.00 51.53 87 LEU A O 1
ATOM 636 N N . ALA A 1 88 ? 11.224 10.824 -2.273 1.00 38.00 88 ALA A N 1
ATOM 637 C CA . ALA A 1 88 ? 12.501 11.525 -2.182 1.00 38.00 88 ALA A CA 1
ATOM 638 C C . ALA A 1 88 ? 12.250 13.012 -1.888 1.00 38.00 88 ALA A C 1
ATOM 640 O O . ALA A 1 88 ? 11.307 13.573 -2.455 1.00 38.00 88 ALA A O 1
ATOM 641 N N . PRO A 1 89 ? 13.085 13.689 -1.071 1.00 38.19 89 PRO A N 1
ATOM 642 C CA . PRO A 1 89 ? 13.158 15.139 -1.149 1.00 38.19 89 PRO A CA 1
ATOM 643 C C . PRO A 1 89 ? 13.580 15.484 -2.582 1.00 38.19 89 PRO A C 1
ATOM 645 O O . PRO A 1 89 ? 14.647 15.073 -3.037 1.00 38.19 89 PRO A O 1
ATOM 648 N N . SER A 1 90 ? 12.697 16.164 -3.313 1.00 38.53 90 SER A N 1
ATOM 649 C CA . SER A 1 90 ? 12.955 16.657 -4.669 1.00 38.53 90 SER A CA 1
ATOM 650 C C . SER A 1 90 ? 14.330 17.332 -4.734 1.00 38.53 90 SER A C 1
ATOM 652 O O . SER A 1 90 ? 14.678 18.092 -3.825 1.00 38.53 90 SER A O 1
ATOM 654 N N . PRO A 1 91 ? 15.110 17.096 -5.798 1.00 45.22 91 PRO A N 1
ATOM 655 C CA . PRO A 1 91 ? 14.956 18.003 -6.931 1.00 45.22 91 PRO A CA 1
ATOM 656 C C . PRO A 1 91 ? 15.242 17.311 -8.268 1.00 45.22 91 PRO A C 1
ATOM 658 O O . PRO A 1 91 ? 16.400 17.165 -8.640 1.00 45.22 91 PRO A O 1
ATOM 661 N N . SER A 1 92 ? 14.216 16.902 -9.015 1.00 44.22 92 SER A N 1
ATOM 662 C CA . SER A 1 92 ? 14.334 16.611 -10.459 1.00 44.22 92 SER A CA 1
ATOM 663 C C . SER A 1 92 ? 12.945 16.522 -11.090 1.00 44.22 92 SER A C 1
ATOM 665 O O . SER A 1 92 ? 12.464 15.452 -11.446 1.00 44.22 92 SER A O 1
ATOM 667 N N . ALA A 1 93 ? 12.289 17.675 -11.211 1.00 48.72 93 ALA A N 1
ATOM 668 C CA . ALA A 1 93 ? 11.282 17.903 -12.241 1.00 48.72 93 ALA A CA 1
ATOM 669 C C . ALA A 1 93 ? 11.966 18.583 -13.434 1.00 48.72 93 ALA A C 1
ATOM 671 O O . ALA A 1 93 ? 11.690 19.728 -13.744 1.00 48.72 93 ALA A O 1
ATOM 672 N N . GLU A 1 94 ? 12.904 17.883 -14.055 1.00 51.81 94 GLU A N 1
ATOM 673 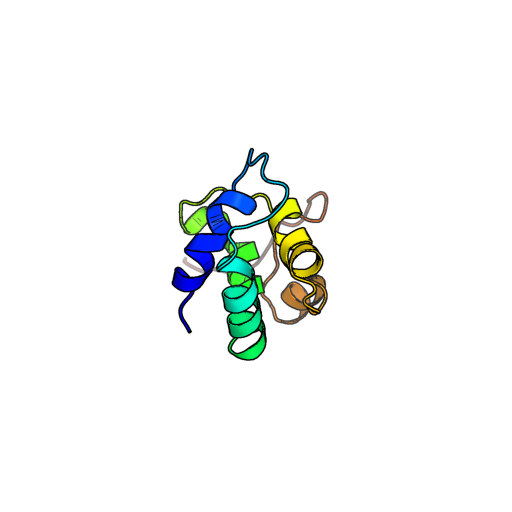C CA . GLU A 1 94 ? 13.441 18.138 -15.393 1.00 51.81 94 GLU A CA 1
ATOM 674 C C . GLU A 1 94 ? 13.961 16.758 -15.801 1.00 51.81 94 GLU A C 1
ATOM 676 O O . GLU A 1 94 ? 14.725 16.143 -15.071 1.00 51.81 94 GLU A O 1
ATOM 681 N N . LEU A 1 95 ? 13.543 16.114 -16.875 1.00 47.56 95 LEU A N 1
ATOM 682 C CA . LEU A 1 95 ? 13.044 16.564 -18.159 1.00 47.56 95 LEU A CA 1
ATOM 683 C C . LEU A 1 95 ? 12.500 15.268 -18.802 1.00 47.56 95 LEU A C 1
ATOM 685 O O . LEU A 1 95 ? 13.000 14.185 -18.496 1.00 47.56 95 LEU A O 1
ATOM 689 N N . LEU A 1 96 ? 11.429 15.299 -19.592 1.00 47.34 96 LEU A N 1
ATOM 690 C CA . LEU A 1 96 ? 11.424 15.001 -21.036 1.00 47.34 96 LEU A CA 1
ATOM 691 C C . LEU A 1 96 ? 9.974 14.533 -21.344 1.00 47.34 96 LEU A C 1
ATOM 693 O O . LEU A 1 96 ? 9.453 13.737 -20.578 1.00 47.34 96 LEU A O 1
ATOM 697 N N . ILE A 1 97 ? 9.204 14.885 -22.375 1.00 44.62 97 ILE A N 1
ATOM 698 C CA . ILE A 1 97 ? 9.328 15.646 -23.621 1.00 44.62 97 ILE A CA 1
ATOM 699 C C . ILE A 1 97 ? 7.868 15.823 -24.116 1.00 44.62 97 ILE A C 1
ATOM 701 O O . ILE A 1 97 ? 7.157 14.833 -24.259 1.00 44.62 97 ILE A O 1
ATOM 705 N N . PHE A 1 98 ? 7.442 17.037 -24.469 1.00 34.47 98 PHE A N 1
ATOM 706 C CA . PHE A 1 98 ? 6.533 17.248 -25.607 1.00 34.47 98 PHE A CA 1
ATOM 707 C C . PHE A 1 98 ? 7.181 18.329 -26.483 1.00 34.47 98 PHE A C 1
ATOM 709 O O . PHE A 1 98 ? 7.317 19.463 -26.021 1.00 34.47 98 PHE A O 1
ATOM 716 N N . PRO A 1 99 ? 7.633 18.021 -27.714 1.00 52.97 99 PRO A N 1
ATOM 717 C CA . PRO A 1 99 ? 8.122 19.033 -28.633 1.00 52.97 99 PRO A CA 1
ATOM 718 C C . PRO A 1 99 ? 6.922 19.615 -29.386 1.00 52.97 99 PRO A C 1
ATOM 720 O O . PRO A 1 99 ? 6.181 18.886 -30.045 1.00 52.97 99 PRO A O 1
ATOM 723 N N . SER A 1 100 ? 6.705 20.926 -29.299 1.00 50.75 100 SER A N 1
ATOM 724 C CA . SER A 1 100 ? 5.816 21.635 -30.230 1.00 50.75 100 SER A CA 1
ATOM 725 C C . SER A 1 100 ? 6.143 23.125 -30.302 1.00 50.75 100 SER A C 1
ATOM 727 O O . SER A 1 100 ? 5.437 23.950 -29.726 1.00 50.75 100 SER A O 1
ATOM 729 N N . LYS A 1 101 ? 7.216 23.455 -31.028 1.00 46.22 101 LYS A N 1
ATOM 730 C CA . LYS A 1 101 ? 7.246 24.435 -32.129 1.00 46.22 101 LYS A CA 1
ATOM 731 C C . LYS A 1 101 ? 8.615 24.390 -32.802 1.00 46.22 101 LYS A C 1
ATOM 733 O O . LYS A 1 101 ? 9.617 24.392 -32.059 1.00 46.22 101 LYS A O 1
#